Protein AF-A0A7C5GP22-F1 (afdb_monomer_lite)

Sequence (57 aa):
VRSLADESFDVVVVEDCCAAATSQLHEQELAILNMIYCHVMGLDDVLGYIGKQMQPG

Foldseek 3Di:
DQVCQVVVDADEDALVPDDDPDPVVSVVVCVVCDPPRYHYDHPVVVCVVVVVVPDDD

pLDDT: mean 85.16, std 12.28, range [48.47, 95.19]

Structure (mmCIF, N/CA/C/O backbone):
data_AF-A0A7C5GP22-F1
#
_entry.id   AF-A0A7C5GP22-F1
#
loop_
_atom_site.group_PDB
_atom_site.id
_atom_site.type_symbol
_atom_site.label_atom_id
_atom_site.label_alt_id
_atom_site.label_comp_id
_atom_site.label_asym_id
_atom_site.label_entity_id
_atom_site.label_seq_id
_atom_site.pdbx_PDB_ins_code
_atom_site.Cartn_x
_atom_site.Cartn_y
_atom_site.Cartn_z
_atom_site.occupancy
_atom_site.B_iso_or_equiv
_atom_site.auth_seq_id
_atom_site.auth_comp_id
_atom_site.auth_asym_id
_atom_site.auth_atom_id
_atom_site.pdbx_PDB_model_num
ATOM 1 N N . VAL A 1 1 ? 6.751 -2.431 3.431 1.00 87.12 1 VAL A N 1
ATOM 2 C CA . VAL A 1 1 ? 6.488 -1.503 2.306 1.00 87.12 1 VAL A CA 1
ATOM 3 C C . VAL A 1 1 ? 7.583 -0.452 2.209 1.00 87.12 1 VAL A C 1
ATOM 5 O O . VAL A 1 1 ? 8.425 -0.616 1.346 1.00 87.12 1 VAL A O 1
ATOM 8 N N . ARG A 1 2 ? 7.662 0.531 3.123 1.00 89.69 2 ARG A N 1
ATOM 9 C CA . ARG A 1 2 ? 8.637 1.643 3.036 1.00 89.69 2 ARG A CA 1
ATOM 10 C C . ARG A 1 2 ? 10.095 1.201 2.883 1.00 89.69 2 ARG A C 1
ATOM 12 O O . ARG A 1 2 ? 10.707 1.588 1.911 1.00 89.69 2 ARG A O 1
ATOM 19 N N . SER A 1 3 ? 10.597 0.298 3.729 1.00 92.00 3 SER A N 1
ATOM 20 C CA . SER A 1 3 ? 11.990 -0.176 3.616 1.00 92.00 3 SER A CA 1
ATOM 21 C C . SER A 1 3 ? 12.309 -0.822 2.262 1.00 92.00 3 SER A C 1
ATOM 23 O O . SER A 1 3 ? 13.373 -0.586 1.714 1.00 92.00 3 SER A O 1
ATOM 25 N N . LEU A 1 4 ? 11.365 -1.573 1.680 1.00 91.75 4 LEU A N 1
ATOM 26 C CA . LEU A 1 4 ? 11.545 -2.164 0.347 1.00 91.75 4 LEU A CA 1
ATOM 27 C C . LEU A 1 4 ? 11.584 -1.082 -0.745 1.00 91.75 4 LEU A C 1
ATOM 29 O O . LEU A 1 4 ? 12.375 -1.166 -1.675 1.00 91.75 4 LEU A O 1
ATOM 33 N N . ALA A 1 5 ? 10.751 -0.051 -0.617 1.00 89.69 5 ALA A N 1
ATOM 34 C CA . ALA A 1 5 ? 10.753 1.082 -1.534 1.00 89.69 5 ALA A CA 1
ATOM 35 C C . 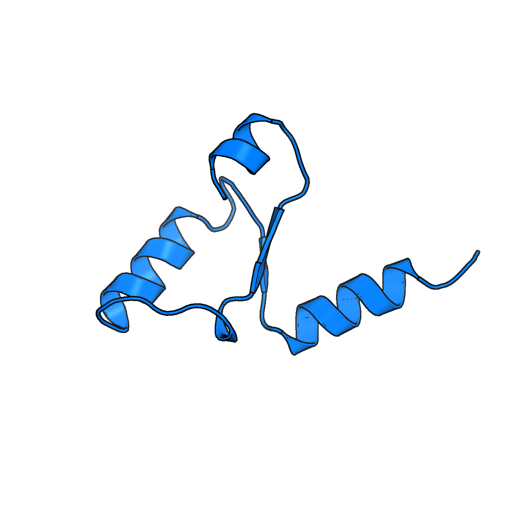ALA A 1 5 ? 12.024 1.942 -1.388 1.00 89.69 5 ALA A C 1
ATOM 37 O O . ALA A 1 5 ? 12.606 2.344 -2.391 1.00 89.69 5 ALA A O 1
ATOM 38 N N . ASP A 1 6 ? 12.497 2.165 -0.157 1.00 90.25 6 ASP A N 1
ATOM 39 C CA . ASP A 1 6 ? 13.755 2.865 0.137 1.00 90.25 6 ASP A CA 1
ATOM 40 C C . ASP A 1 6 ? 14.962 2.112 -0.457 1.00 90.25 6 ASP A C 1
ATOM 42 O O . ASP A 1 6 ? 15.919 2.724 -0.929 1.00 90.25 6 ASP A O 1
ATOM 46 N N . GLU A 1 7 ? 14.895 0.778 -0.501 1.00 94.12 7 GLU A N 1
ATOM 47 C CA . GLU A 1 7 ? 15.865 -0.098 -1.171 1.00 94.12 7 GLU A CA 1
ATOM 48 C C . GLU A 1 7 ? 15.673 -0.177 -2.705 1.00 94.12 7 GLU A C 1
ATOM 50 O O . GLU A 1 7 ? 16.384 -0.918 -3.380 1.00 94.12 7 GLU A O 1
ATOM 55 N N . SER A 1 8 ? 14.771 0.632 -3.278 1.00 88.38 8 SER A N 1
ATOM 56 C CA . SER A 1 8 ? 14.474 0.723 -4.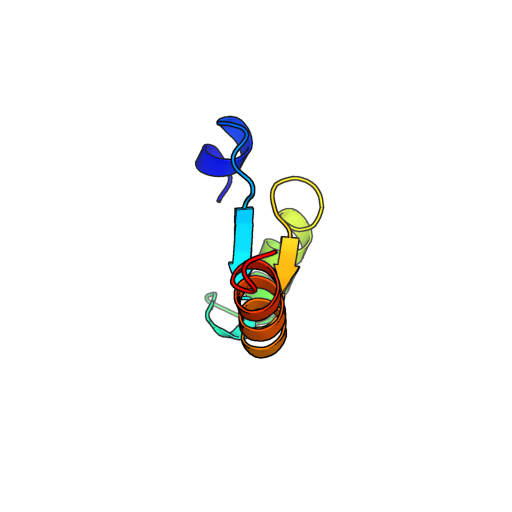720 1.00 88.38 8 SER A CA 1
ATOM 57 C C . SER A 1 8 ? 13.906 -0.555 -5.355 1.00 88.38 8 SER A C 1
ATOM 59 O O . SER A 1 8 ? 14.081 -0.781 -6.552 1.00 88.38 8 SER A O 1
ATOM 61 N N . PHE A 1 9 ? 13.211 -1.393 -4.582 1.00 91.19 9 PHE A N 1
ATOM 62 C CA . PHE A 1 9 ? 12.429 -2.494 -5.147 1.00 91.19 9 PHE A CA 1
ATOM 63 C C . PHE A 1 9 ? 11.118 -1.992 -5.766 1.00 91.19 9 PHE A C 1
ATOM 65 O O . PHE A 1 9 ? 10.510 -1.038 -5.278 1.00 91.19 9 PHE A O 1
ATOM 72 N N . ASP A 1 10 ? 10.623 -2.707 -6.778 1.00 88.38 10 ASP A N 1
ATOM 73 C CA . ASP A 1 10 ? 9.251 -2.549 -7.261 1.00 88.38 10 ASP A CA 1
ATOM 74 C C . ASP A 1 10 ? 8.278 -3.174 -6.252 1.00 88.38 10 ASP A C 1
ATOM 76 O O . ASP A 1 10 ? 8.222 -4.396 -6.083 1.00 88.38 10 ASP A O 1
ATOM 80 N N . VAL A 1 11 ? 7.514 -2.334 -5.551 1.00 91.38 11 VAL A N 1
ATOM 81 C CA . VAL A 1 11 ? 6.610 -2.771 -4.478 1.00 91.38 11 VAL A CA 1
ATOM 82 C C . VAL A 1 11 ? 5.152 -2.647 -4.909 1.00 91.38 11 VAL A C 1
ATOM 84 O O . VAL A 1 11 ? 4.696 -1.584 -5.337 1.00 91.38 11 VAL A O 1
ATOM 87 N N . VAL A 1 12 ? 4.396 -3.727 -4.708 1.00 91.88 12 VAL A N 1
ATOM 88 C CA . VAL A 1 12 ? 2.940 -3.774 -4.880 1.00 91.88 12 VAL A CA 1
ATOM 89 C C . VAL A 1 12 ? 2.286 -4.124 -3.544 1.00 91.88 12 VAL A C 1
ATOM 91 O O . VAL A 1 12 ? 2.728 -5.043 -2.853 1.00 91.88 12 VAL A O 1
ATOM 94 N N . VAL A 1 13 ? 1.236 -3.391 -3.177 1.00 93.06 13 VAL A N 1
ATOM 95 C CA . VAL A 1 13 ? 0.364 -3.689 -2.035 1.00 93.06 13 VAL A CA 1
ATOM 96 C C . VAL A 1 13 ? -0.983 -4.168 -2.561 1.00 93.06 13 VAL A C 1
ATOM 98 O O . VAL A 1 13 ? -1.607 -3.497 -3.380 1.00 93.06 13 VAL A O 1
ATOM 101 N N . VAL A 1 14 ? -1.417 -5.324 -2.062 1.00 94.12 14 VAL A N 1
ATOM 102 C CA . VAL A 1 14 ? -2.689 -5.958 -2.415 1.00 94.12 14 VAL A CA 1
ATOM 103 C C . VAL A 1 14 ? -3.750 -5.510 -1.407 1.00 94.12 14 VAL A C 1
ATOM 105 O O . VAL A 1 14 ? -3.767 -5.997 -0.274 1.00 94.12 14 VAL A O 1
ATOM 108 N N . GLU A 1 15 ? -4.565 -4.514 -1.757 1.00 91.94 15 GLU A N 1
ATOM 109 C CA . GLU A 1 15 ? -5.388 -3.789 -0.772 1.00 91.94 15 GLU A CA 1
ATOM 110 C C . GLU A 1 15 ? -6.490 -4.629 -0.118 1.00 91.94 15 GLU A C 1
ATOM 112 O O . GLU A 1 15 ? -6.762 -4.465 1.072 1.00 91.94 15 GLU A O 1
ATOM 117 N N . ASP A 1 16 ? -7.081 -5.552 -0.872 1.00 91.81 16 ASP A N 1
ATOM 118 C CA . ASP A 1 16 ? -8.152 -6.459 -0.446 1.00 91.81 16 ASP A CA 1
ATOM 119 C C . ASP A 1 16 ? -7.634 -7.651 0.378 1.00 91.81 16 ASP A C 1
ATOM 121 O O . ASP A 1 16 ? -8.414 -8.408 0.957 1.00 91.81 16 ASP A O 1
ATOM 125 N N . CYS A 1 17 ? -6.311 -7.785 0.492 1.00 91.88 17 CYS A N 1
ATOM 126 C CA . CYS A 1 17 ? -5.627 -8.755 1.344 1.00 91.88 17 CYS A CA 1
ATOM 127 C C . CYS A 1 17 ? -5.038 -8.118 2.615 1.00 91.88 17 CYS A C 1
ATOM 129 O O . CYS A 1 17 ? -4.347 -8.791 3.384 1.00 91.88 17 CYS A O 1
ATOM 131 N N . CYS A 1 18 ? -5.288 -6.825 2.839 1.00 91.19 18 CYS A N 1
ATOM 132 C CA . CYS A 1 18 ? -4.789 -6.060 3.978 1.00 91.19 18 CYS A CA 1
ATOM 133 C C . CYS A 1 18 ? -5.948 -5.595 4.874 1.00 91.19 18 CYS A C 1
ATOM 135 O O . CYS A 1 18 ? -7.081 -5.451 4.425 1.00 91.19 18 CYS A O 1
ATOM 137 N N . ALA A 1 19 ? -5.663 -5.331 6.150 1.00 92.38 19 ALA A N 1
ATOM 138 C CA . ALA A 1 19 ? -6.646 -4.786 7.082 1.00 92.38 19 ALA A CA 1
ATOM 139 C C . ALA A 1 19 ? -5.994 -3.834 8.091 1.00 92.38 19 ALA A C 1
ATOM 141 O O . ALA A 1 19 ? -4.830 -4.002 8.461 1.00 92.38 19 ALA A O 1
ATOM 142 N N . ALA A 1 20 ? -6.782 -2.883 8.592 1.00 92.44 20 ALA A N 1
ATOM 143 C CA . ALA A 1 20 ? -6.433 -2.016 9.714 1.00 92.44 20 ALA A CA 1
ATOM 144 C C . ALA A 1 20 ? -7.527 -2.058 10.794 1.00 92.44 20 ALA A C 1
ATOM 146 O O . ALA A 1 20 ? -8.558 -2.710 10.636 1.00 92.44 20 ALA A O 1
ATOM 147 N N . ALA A 1 21 ? -7.313 -1.349 11.906 1.00 94.81 21 ALA A N 1
ATOM 148 C CA . ALA A 1 21 ? -8.254 -1.331 13.029 1.00 94.81 21 ALA A CA 1
ATOM 149 C C . ALA A 1 21 ? -9.643 -0.766 12.663 1.00 94.81 21 ALA A C 1
ATOM 151 O O . ALA A 1 21 ? -10.639 -1.135 13.282 1.00 94.81 21 ALA A O 1
ATOM 152 N N . THR A 1 22 ? -9.715 0.122 11.666 1.00 95.19 22 THR A N 1
ATOM 153 C CA . THR A 1 22 ? -10.960 0.658 11.095 1.00 95.19 22 THR A CA 1
ATOM 154 C C . THR A 1 22 ? -10.815 0.820 9.583 1.00 95.19 22 THR A C 1
ATOM 156 O O . THR A 1 22 ? -9.700 0.973 9.082 1.00 95.19 22 THR A O 1
ATOM 159 N N . SER A 1 23 ? -11.934 0.835 8.852 1.00 92.31 23 SER A N 1
ATOM 160 C CA . SER A 1 23 ? -11.935 1.083 7.401 1.00 92.31 23 SER A CA 1
ATOM 161 C C . SER A 1 23 ? -11.344 2.449 7.056 1.00 92.31 23 SER A C 1
ATOM 163 O O . SER A 1 23 ? -10.540 2.554 6.141 1.00 92.31 23 SER A O 1
ATOM 165 N N . GLN A 1 24 ? -11.646 3.479 7.853 1.00 94.38 24 GLN A N 1
ATOM 166 C CA . GLN A 1 24 ? -11.079 4.814 7.663 1.00 94.38 24 GLN A CA 1
ATOM 167 C C . GLN A 1 24 ? -9.554 4.814 7.818 1.00 94.38 24 GLN A C 1
ATOM 169 O O . GLN A 1 24 ? -8.865 5.452 7.030 1.00 94.38 24 GLN A O 1
ATOM 174 N N . LEU A 1 25 ? -9.018 4.090 8.808 1.00 93.81 25 LEU A N 1
ATOM 175 C CA . LEU A 1 25 ? -7.571 3.977 8.994 1.00 93.81 25 LEU A CA 1
ATOM 176 C C . LEU A 1 25 ? -6.922 3.190 7.846 1.00 93.81 25 LEU A C 1
ATOM 178 O O . LEU A 1 25 ? -5.847 3.557 7.386 1.00 93.81 25 LEU A O 1
ATOM 182 N N . HIS A 1 26 ? -7.588 2.136 7.370 1.00 92.38 26 HIS A N 1
ATOM 183 C CA . HIS A 1 26 ? -7.136 1.335 6.229 1.00 92.38 26 HIS A CA 1
ATOM 184 C C . HIS A 1 26 ? -7.013 2.183 4.959 1.00 92.38 26 HIS A C 1
ATOM 186 O O . HIS A 1 26 ? -5.953 2.223 4.340 1.00 92.38 26 HIS A O 1
ATOM 192 N N . GLU A 1 27 ? -8.065 2.931 4.625 1.00 91.19 27 GLU A N 1
ATOM 193 C CA . GLU A 1 27 ? -8.092 3.844 3.477 1.00 91.19 27 GLU A CA 1
ATOM 194 C C . GLU A 1 27 ? -7.027 4.944 3.592 1.00 91.19 27 GLU A C 1
ATOM 196 O O . GLU A 1 27 ? -6.351 5.261 2.612 1.00 91.19 27 GLU A O 1
ATOM 201 N N . GLN A 1 28 ? -6.832 5.503 4.793 1.00 91.50 28 GLN A N 1
ATOM 202 C CA . GLN A 1 28 ? -5.811 6.523 5.035 1.00 91.50 28 GLN A CA 1
ATOM 203 C C . GLN A 1 28 ? -4.391 5.988 4.833 1.00 91.50 28 GLN A C 1
ATOM 205 O O . GLN A 1 28 ? -3.594 6.639 4.159 1.00 91.50 28 GLN A O 1
ATOM 210 N N . GLU A 1 29 ? -4.064 4.816 5.378 1.00 90.81 29 GLU A N 1
ATOM 211 C CA . GLU A 1 29 ? -2.737 4.215 5.202 1.00 90.81 29 GLU A CA 1
ATOM 212 C C . GLU A 1 29 ? -2.472 3.863 3.732 1.00 90.81 29 GLU A C 1
ATOM 214 O O . GLU A 1 29 ? -1.396 4.169 3.215 1.00 90.81 29 GLU A O 1
ATOM 219 N N . LEU A 1 30 ? -3.457 3.300 3.020 1.00 89.94 30 LEU A N 1
ATOM 220 C CA . LEU A 1 30 ? -3.329 3.033 1.584 1.00 89.94 30 LEU A CA 1
ATOM 221 C C . LEU A 1 30 ? -3.100 4.325 0.789 1.00 89.94 30 LEU A C 1
ATOM 223 O O . LEU A 1 30 ? -2.205 4.360 -0.051 1.00 89.94 30 LEU A O 1
ATOM 227 N N . ALA A 1 31 ? -3.830 5.403 1.090 1.00 86.88 31 ALA A N 1
ATOM 228 C CA . ALA A 1 31 ? -3.649 6.699 0.434 1.00 86.88 31 ALA A CA 1
ATOM 229 C C . ALA A 1 31 ? -2.269 7.329 0.706 1.00 86.88 31 ALA A C 1
ATOM 231 O O . ALA A 1 31 ? -1.707 7.964 -0.182 1.00 86.88 31 ALA A O 1
ATOM 232 N N . ILE A 1 32 ? -1.707 7.142 1.907 1.00 86.25 32 ILE A N 1
ATOM 233 C CA . ILE A 1 32 ? -0.361 7.623 2.270 1.00 86.25 32 ILE A CA 1
ATOM 234 C C . ILE A 1 32 ? 0.734 6.854 1.515 1.00 86.25 32 ILE A C 1
ATOM 236 O O . ILE A 1 32 ? 1.769 7.424 1.167 1.00 86.25 32 ILE A O 1
ATOM 240 N N . LEU A 1 33 ? 0.532 5.555 1.285 1.00 81.62 33 LEU A N 1
ATOM 241 C CA . LEU A 1 33 ? 1.503 4.688 0.613 1.00 81.62 33 LEU A CA 1
ATOM 242 C C . LEU A 1 33 ? 1.458 4.813 -0.918 1.00 81.62 33 LEU A C 1
ATOM 244 O O . LEU A 1 33 ? 2.499 4.696 -1.578 1.00 81.62 33 LEU A O 1
ATOM 248 N N . ASN A 1 34 ? 0.267 5.042 -1.475 1.00 75.12 34 ASN A N 1
ATOM 249 C CA . ASN A 1 34 ? 0.021 5.022 -2.912 1.00 75.12 34 ASN A CA 1
ATOM 250 C C . ASN A 1 34 ? 0.769 6.158 -3.633 1.00 75.12 34 ASN A C 1
ATOM 252 O O . ASN A 1 34 ? 0.692 7.323 -3.250 1.00 75.12 34 ASN A O 1
ATOM 256 N N . MET A 1 35 ? 1.494 5.803 -4.696 1.00 60.00 35 MET A N 1
ATOM 257 C CA . MET A 1 35 ? 2.279 6.691 -5.574 1.00 60.00 35 MET A CA 1
ATOM 258 C C . MET A 1 35 ? 3.542 7.349 -4.988 1.00 60.00 35 MET A C 1
ATOM 260 O O . MET A 1 35 ? 4.255 8.015 -5.737 1.00 60.00 35 MET A O 1
ATOM 264 N N . ILE A 1 36 ? 3.866 7.136 -3.706 1.00 69.75 36 ILE A N 1
ATOM 265 C CA . ILE A 1 36 ? 5.157 7.556 -3.117 1.00 69.75 36 ILE A CA 1
ATOM 266 C C . ILE A 1 36 ? 6.068 6.349 -2.857 1.00 69.75 36 ILE A C 1
ATOM 268 O O . ILE A 1 36 ? 7.268 6.440 -3.093 1.00 69.75 36 ILE A O 1
ATOM 272 N N . TYR A 1 37 ? 5.513 5.215 -2.409 1.00 73.38 37 TYR A N 1
ATOM 273 C CA . TYR A 1 37 ? 6.306 4.034 -2.035 1.00 73.38 37 TYR A CA 1
ATOM 274 C C . TYR A 1 37 ? 5.917 2.751 -2.778 1.00 73.38 37 TYR A C 1
ATOM 276 O O . TYR A 1 37 ? 6.715 1.822 -2.840 1.00 73.38 37 TYR A O 1
ATOM 284 N N . CYS A 1 38 ? 4.694 2.647 -3.298 1.00 85.38 38 CYS A N 1
ATOM 285 C CA . CYS A 1 38 ? 4.228 1.429 -3.959 1.00 85.38 38 CYS A CA 1
ATOM 286 C C . CYS A 1 38 ? 3.018 1.675 -4.861 1.00 85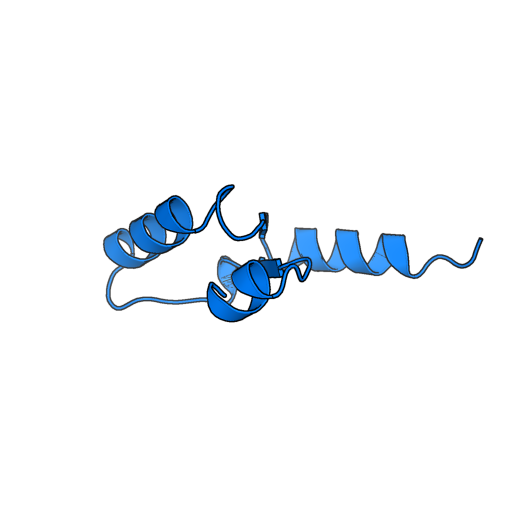.38 38 CYS A C 1
ATOM 288 O O . CYS A 1 38 ? 2.325 2.691 -4.745 1.00 85.38 38 CYS A O 1
ATOM 290 N N . HIS A 1 39 ? 2.725 0.685 -5.699 1.00 88.62 39 HIS A N 1
ATOM 291 C CA . HIS A 1 39 ? 1.444 0.568 -6.384 1.00 88.62 39 HIS A CA 1
ATOM 292 C C . HIS A 1 39 ? 0.439 -0.173 -5.500 1.00 88.62 39 HIS A C 1
ATOM 294 O O . HIS A 1 39 ? 0.751 -1.234 -4.960 1.00 88.62 39 HIS A O 1
ATOM 300 N N . VAL A 1 40 ? -0.764 0.379 -5.358 1.00 90.44 40 VAL A N 1
ATOM 301 C CA . VAL A 1 40 ? -1.885 -0.276 -4.670 1.00 90.44 40 VAL A CA 1
ATOM 302 C C . VAL A 1 40 ? -2.814 -0.883 -5.720 1.00 90.44 40 VAL A C 1
ATOM 304 O O . VAL A 1 40 ? -3.195 -0.193 -6.665 1.00 90.44 40 VAL A O 1
ATOM 307 N N . MET A 1 41 ? -3.128 -2.173 -5.588 1.00 91.00 41 MET A N 1
ATOM 308 C CA . MET A 1 41 ? -3.918 -2.954 -6.551 1.00 91.00 41 MET A CA 1
ATOM 309 C C . MET A 1 41 ? -4.794 -3.984 -5.822 1.00 91.00 41 MET A C 1
ATOM 311 O O . MET A 1 41 ? -4.433 -4.430 -4.733 1.00 91.00 41 MET A O 1
ATOM 315 N N . GLY A 1 42 ? -5.910 -4.399 -6.426 1.00 93.25 42 GLY A N 1
ATOM 316 C CA . GLY A 1 42 ? -6.680 -5.554 -5.947 1.00 93.25 42 GLY A CA 1
ATOM 317 C C . GLY A 1 42 ? -5.997 -6.883 -6.285 1.00 93.25 42 GLY A C 1
ATOM 318 O O . GLY A 1 42 ? -5.142 -6.943 -7.176 1.00 93.25 42 GLY A O 1
ATOM 319 N N . LEU A 1 43 ? -6.378 -7.970 -5.608 1.00 92.44 43 LEU A N 1
ATOM 320 C CA . LEU A 1 43 ? -5.811 -9.303 -5.835 1.00 92.44 43 LEU A CA 1
ATOM 321 C C . LEU A 1 43 ? -5.932 -9.739 -7.300 1.00 92.44 43 LEU A C 1
ATOM 323 O O . LEU A 1 43 ? -4.956 -10.209 -7.890 1.00 92.44 43 LEU A O 1
ATOM 327 N N . ASP A 1 44 ? -7.106 -9.545 -7.898 1.00 91.69 44 ASP A N 1
ATOM 328 C CA . ASP A 1 44 ? -7.371 -9.921 -9.289 1.00 91.69 44 ASP A CA 1
ATOM 329 C C . ASP A 1 44 ? -6.482 -9.146 -10.275 1.00 91.69 44 ASP A C 1
ATOM 331 O O . ASP A 1 44 ? -5.941 -9.724 -11.225 1.00 91.69 44 ASP A O 1
ATOM 335 N N . ASP A 1 45 ? -6.252 -7.856 -10.015 1.00 90.50 45 ASP A N 1
ATOM 336 C CA . ASP A 1 45 ? -5.372 -7.022 -10.834 1.00 90.50 45 ASP A CA 1
ATOM 337 C C . ASP A 1 45 ? -3.917 -7.493 -10.739 1.00 90.50 45 ASP A C 1
ATOM 339 O O . ASP A 1 45 ? -3.208 -7.548 -11.749 1.00 90.50 45 ASP A O 1
ATOM 343 N N . VAL A 1 46 ? -3.467 -7.880 -9.540 1.00 91.00 46 VAL A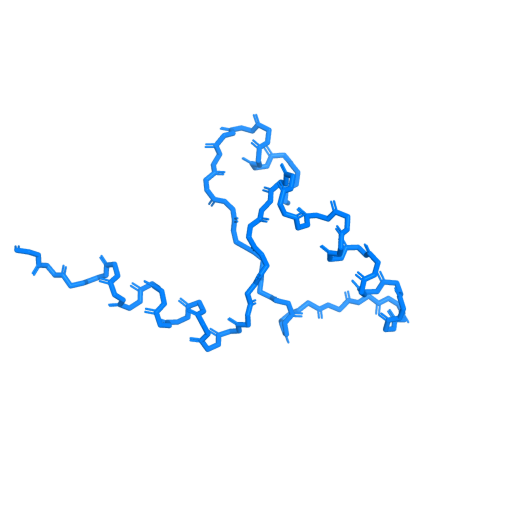 N 1
ATOM 344 C CA . VAL A 1 46 ? -2.111 -8.402 -9.318 1.00 91.00 46 VAL A CA 1
ATOM 345 C C . VAL A 1 46 ? -1.915 -9.752 -9.993 1.00 91.00 46 VAL A C 1
ATOM 347 O O . VAL A 1 46 ? -0.893 -9.965 -10.647 1.00 91.00 46 VAL A O 1
ATOM 350 N N . LEU A 1 47 ? -2.891 -10.655 -9.906 1.00 90.31 47 LEU A N 1
ATOM 351 C CA . LEU A 1 47 ? -2.841 -11.934 -10.616 1.00 90.31 47 LEU A CA 1
ATOM 352 C C . LEU A 1 47 ? -2.780 -11.724 -12.133 1.00 90.31 47 LEU A C 1
ATOM 354 O O . LEU A 1 47 ? -1.981 -12.370 -12.815 1.00 90.31 47 LEU A O 1
ATOM 358 N N . GLY A 1 48 ? -3.558 -10.777 -12.662 1.00 89.50 48 GLY A N 1
ATOM 359 C CA . GLY A 1 48 ? -3.491 -10.385 -14.068 1.00 89.50 48 GLY A CA 1
ATOM 360 C C . GLY A 1 48 ? -2.142 -9.773 -14.462 1.00 89.50 48 GLY A C 1
ATOM 361 O O . GLY A 1 48 ? -1.638 -10.041 -15.555 1.00 89.50 48 GLY A O 1
ATOM 362 N N . TYR A 1 49 ? -1.538 -8.977 -13.580 1.00 86.00 49 TYR A N 1
ATOM 363 C CA . TYR A 1 49 ? -0.231 -8.357 -13.789 1.00 86.00 49 TYR A CA 1
ATOM 364 C C . TYR A 1 49 ? 0.901 -9.393 -13.810 1.00 86.00 49 TYR A C 1
ATOM 366 O O . TYR A 1 49 ? 1.648 -9.467 -14.785 1.00 86.00 49 TYR A O 1
ATOM 374 N N . ILE A 1 50 ? 0.984 -10.251 -12.790 1.00 84.81 50 ILE A N 1
ATOM 375 C CA . ILE A 1 50 ? 2.012 -11.298 -12.684 1.00 84.81 50 ILE A CA 1
ATOM 376 C C . ILE A 1 50 ? 1.831 -12.344 -13.793 1.00 84.81 50 ILE A C 1
ATOM 378 O O . ILE A 1 50 ? 2.804 -12.758 -14.423 1.00 84.81 50 ILE A O 1
ATOM 382 N N . GLY A 1 51 ? 0.587 -12.730 -14.091 1.00 76.12 51 GLY A N 1
ATOM 383 C CA . GLY A 1 51 ? 0.275 -13.679 -15.160 1.00 76.12 51 GLY A CA 1
ATOM 384 C C . GLY A 1 51 ? 0.682 -13.189 -16.555 1.00 76.12 51 GLY A C 1
ATOM 385 O O . GLY A 1 51 ? 1.067 -13.996 -17.399 1.00 76.12 51 GLY A O 1
ATOM 386 N N . LYS A 1 52 ? 0.664 -11.871 -16.804 1.00 63.16 52 LYS A N 1
ATOM 387 C CA . LYS A 1 52 ? 1.187 -11.274 -18.047 1.00 63.16 52 LYS A CA 1
ATOM 388 C C . LYS A 1 52 ? 2.718 -11.245 -18.096 1.00 63.16 52 LYS A C 1
ATOM 390 O O . LYS A 1 52 ? 3.271 -11.400 -19.178 1.00 63.16 52 LYS A O 1
ATOM 395 N N . GLN A 1 53 ? 3.394 -11.098 -16.956 1.00 57.47 53 GLN A N 1
ATOM 396 C CA . GLN A 1 53 ? 4.864 -11.115 -16.862 1.00 57.47 53 GLN A CA 1
ATOM 397 C C . GLN A 1 53 ? 5.466 -12.528 -17.007 1.00 57.47 53 GLN A C 1
ATOM 399 O O . GLN A 1 53 ? 6.650 -12.662 -17.298 1.00 57.47 53 GLN A O 1
ATOM 404 N N . MET A 1 54 ? 4.666 -13.589 -16.836 1.00 55.00 54 MET A N 1
ATOM 405 C CA . MET A 1 54 ? 5.093 -14.985 -17.028 1.00 55.00 54 MET A CA 1
ATOM 406 C C . MET A 1 54 ? 4.914 -15.526 -18.457 1.00 55.00 54 MET A C 1
ATOM 408 O O . MET A 1 54 ? 5.176 -16.707 -18.679 1.00 55.00 54 MET A O 1
ATOM 412 N N . GLN A 1 55 ? 4.481 -14.724 -19.437 1.00 48.47 55 GLN A N 1
ATOM 413 C CA . GLN A 1 55 ? 4.483 -15.177 -20.832 1.00 48.47 55 GLN A CA 1
ATOM 414 C C . GLN A 1 55 ? 5.924 -15.163 -21.363 1.00 48.47 55 GLN A C 1
ATOM 416 O O . GLN A 1 55 ? 6.508 -14.083 -21.465 1.00 48.47 55 GLN A O 1
ATOM 421 N N . PRO A 1 56 ? 6.521 -16.327 -21.686 1.00 49.25 56 PRO A N 1
ATOM 422 C CA . PRO A 1 56 ? 7.830 -16.347 -22.3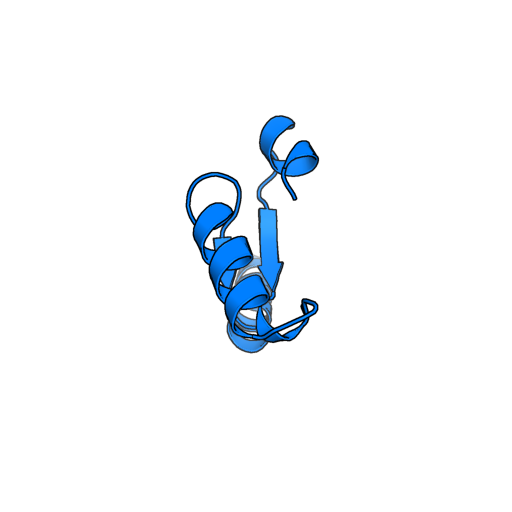15 1.00 4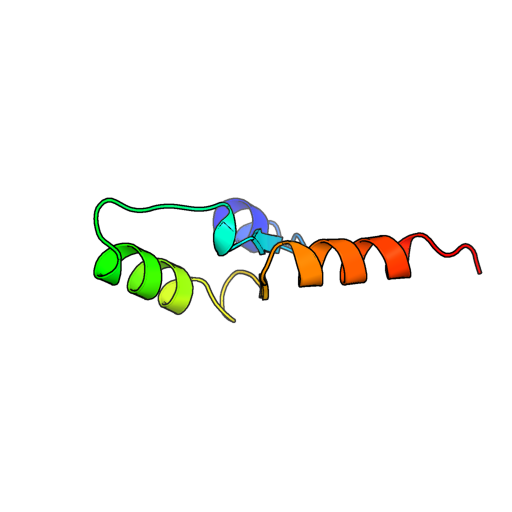9.25 56 PRO A CA 1
ATOM 423 C C . PRO A 1 56 ? 7.702 -15.711 -23.704 1.00 49.25 56 PRO A C 1
ATOM 425 O O . PRO A 1 56 ? 6.845 -16.117 -24.493 1.00 49.25 56 PRO A O 1
ATOM 428 N N . GLY A 1 57 ? 8.518 -14.687 -23.960 1.00 55.81 57 GLY A N 1
ATOM 429 C CA . GLY A 1 57 ? 8.759 -14.163 -25.305 1.00 55.81 57 GLY A CA 1
ATOM 430 C C . GLY A 1 57 ? 9.559 -15.139 -26.154 1.00 55.81 57 GLY A C 1
ATOM 431 O O . GLY A 1 57 ? 10.382 -15.885 -25.573 1.00 55.81 57 GLY A O 1
#

Radius of gyration: 12.9 Å; chains: 1; bounding box: 28×24×38 Å

Secondary structure (DSSP, 8-state):
-HHHHHTT---EEEGGG---SSHHHHHHHHHHHBTTTBEEE-HHHHHHHHHHHTS--